Protein AF-A0A4R2P893-F1 (afdb_monomer_lite)

Radius of gyration: 23.88 Å; chains: 1; bounding box: 46×17×76 Å

Foldseek 3Di:
DPDDDDDCVVVVVVLVVQLVVLVPDDLDQDDDDDDDDPDVVVVVVVVVSVVVSVVSVVVSVVSNVVSVVVVVVSVVVNVVVVVVVVVVVVVVPD

InterPro domains:
  IPR046318 Protein of unknown function DUF5344 [PF17279] (1-86)

Secondary structure (DSSP, 8-state):
-------HHHHHHHHHHHHHHHHT---PPP---------HHHHHHHHHHHHHHHHHHHHHHHHHHHHHHHHHHHHHHHHHHHHHHHHHHHHTT-

Structure (mmCIF, N/CA/C/O backbone):
data_AF-A0A4R2P893-F1
#
_entry.id   AF-A0A4R2P893-F1
#
loop_
_atom_site.group_PDB
_atom_site.id
_atom_site.type_symbol
_atom_site.label_atom_id
_atom_site.label_alt_id
_atom_site.label_comp_id
_atom_site.label_asym_id
_atom_site.label_entity_id
_atom_site.label_seq_id
_atom_site.pdbx_PDB_ins_code
_atom_site.Cartn_x
_atom_site.Cartn_y
_atom_site.Cartn_z
_atom_site.occupancy
_atom_site.B_iso_or_equiv
_atom_site.auth_seq_id
_atom_site.auth_comp_id
_atom_site.auth_asym_id
_atom_site.auth_atom_id
_atom_site.pdbx_PDB_model_num
ATOM 1 N N . MET A 1 1 ? 0.538 -3.998 -35.065 1.00 48.03 1 MET A N 1
ATOM 2 C CA . MET A 1 1 ? 0.363 -4.139 -33.606 1.00 48.03 1 MET A CA 1
ATOM 3 C C . MET A 1 1 ? 0.356 -2.732 -33.044 1.00 48.03 1 MET A C 1
ATOM 5 O O . MET A 1 1 ? 1.223 -1.977 -33.466 1.00 48.03 1 MET A O 1
ATOM 9 N N . PRO A 1 2 ? -0.630 -2.333 -32.227 1.00 50.53 2 PRO A N 1
ATOM 10 C CA . PRO A 1 2 ? -0.522 -1.078 -31.496 1.00 50.53 2 PRO A CA 1
ATOM 11 C C . PRO A 1 2 ? 0.712 -1.176 -30.594 1.00 50.53 2 PRO A C 1
ATOM 13 O O . PRO A 1 2 ? 0.833 -2.117 -29.813 1.00 50.53 2 PRO A O 1
ATOM 16 N N . GLU A 1 3 ? 1.661 -0.273 -30.797 1.00 59.44 3 GLU A N 1
ATOM 17 C CA . GLU A 1 3 ? 2.831 -0.130 -29.939 1.00 59.44 3 GLU A CA 1
ATOM 18 C C . GLU A 1 3 ? 2.328 0.467 -28.623 1.00 59.44 3 GLU A C 1
ATOM 20 O O . GLU A 1 3 ? 1.763 1.563 -28.603 1.00 59.44 3 GLU A O 1
ATOM 25 N N . ILE A 1 4 ? 2.416 -0.310 -27.546 1.00 66.06 4 ILE A N 1
ATOM 26 C CA . ILE A 1 4 ? 2.227 0.228 -26.203 1.00 66.06 4 ILE A CA 1
ATOM 27 C C . ILE A 1 4 ? 3.504 1.015 -25.941 1.00 66.06 4 ILE A C 1
ATOM 29 O O . ILE A 1 4 ? 4.582 0.459 -26.100 1.00 66.06 4 ILE A O 1
ATOM 33 N N . LYS A 1 5 ? 3.360 2.311 -25.670 1.00 72.50 5 LYS A N 1
ATOM 34 C CA . LYS A 1 5 ? 4.465 3.196 -25.322 1.00 72.50 5 LYS A CA 1
ATOM 35 C C . LYS A 1 5 ? 4.115 3.883 -24.021 1.00 72.50 5 LYS A C 1
ATOM 37 O O . LYS A 1 5 ? 3.127 4.622 -23.961 1.00 72.50 5 LYS A O 1
ATOM 42 N N . VAL A 1 6 ? 4.904 3.635 -22.988 1.00 77.94 6 VAL A N 1
ATOM 43 C CA . VAL A 1 6 ? 4.714 4.284 -21.691 1.00 77.94 6 VAL A CA 1
ATOM 44 C C . VAL A 1 6 ? 5.357 5.671 -21.731 1.00 77.94 6 VAL A C 1
ATOM 46 O O . VAL A 1 6 ? 6.550 5.812 -21.980 1.00 77.94 6 VAL A O 1
ATOM 49 N N . ASN A 1 7 ? 4.575 6.725 -21.476 1.00 83.62 7 ASN A N 1
ATOM 50 C CA . ASN A 1 7 ? 5.139 8.053 -21.242 1.00 83.62 7 ASN A CA 1
ATOM 51 C C . ASN A 1 7 ? 5.430 8.226 -19.749 1.00 83.62 7 ASN A C 1
ATOM 53 O O . ASN A 1 7 ? 4.551 8.626 -18.987 1.00 83.62 7 ASN A O 1
ATOM 57 N N . GLN A 1 8 ? 6.666 7.938 -19.338 1.00 82.75 8 GLN A N 1
ATOM 58 C CA . GLN A 1 8 ? 7.092 8.061 -17.942 1.00 82.75 8 GLN A CA 1
ATOM 59 C C . GLN A 1 8 ? 6.759 9.439 -17.347 1.00 82.75 8 GLN A C 1
ATOM 61 O O . GLN A 1 8 ? 6.262 9.517 -16.225 1.00 82.75 8 GLN A O 1
ATOM 66 N N . GLY A 1 9 ? 6.933 10.512 -18.128 1.00 84.88 9 GLY A N 1
ATOM 67 C CA . GLY A 1 9 ? 6.663 11.882 -17.687 1.00 84.88 9 GLY A CA 1
ATOM 68 C C . GLY A 1 9 ? 5.195 12.168 -17.359 1.00 84.88 9 GLY A C 1
ATOM 69 O O . GLY A 1 9 ? 4.923 13.048 -16.546 1.00 84.88 9 GLY A O 1
ATOM 70 N N . ASP A 1 10 ? 4.256 11.413 -17.936 1.00 86.19 10 ASP A N 1
ATOM 71 C CA . ASP A 1 10 ? 2.828 11.538 -17.623 1.00 86.19 10 ASP A CA 1
ATOM 72 C C . ASP A 1 10 ? 2.422 10.639 -16.446 1.00 86.19 10 ASP A C 1
ATOM 74 O O . ASP A 1 10 ? 1.499 10.964 -15.700 1.00 86.19 10 ASP A O 1
ATOM 78 N N . VAL A 1 11 ? 3.098 9.499 -16.275 1.00 87.19 11 VAL A N 1
ATOM 79 C CA . VAL A 1 11 ? 2.700 8.445 -15.331 1.00 87.19 11 VAL A CA 1
ATOM 80 C C . VAL A 1 11 ? 3.313 8.650 -13.945 1.00 87.19 11 VAL A C 1
ATOM 82 O O . VAL A 1 11 ? 2.610 8.527 -12.941 1.00 87.19 11 VAL A O 1
ATOM 85 N N . GLU A 1 12 ? 4.588 9.027 -13.867 1.00 89.81 12 GLU A N 1
ATOM 86 C CA . GLU A 1 12 ? 5.303 9.242 -12.601 1.00 89.81 12 GLU A CA 1
ATOM 87 C C . GLU A 1 12 ? 4.625 10.290 -11.691 1.00 89.81 12 GLU A C 1
ATOM 89 O O . GLU A 1 12 ? 4.417 10.009 -10.504 1.00 89.81 12 GLU A O 1
ATOM 94 N N . PRO A 1 13 ? 4.164 11.458 -12.195 1.00 92.69 13 PRO A N 1
ATOM 95 C CA . PRO A 1 13 ? 3.470 12.433 -11.354 1.00 92.69 13 PRO A CA 1
ATOM 96 C C . PRO A 1 13 ? 2.138 11.907 -10.805 1.00 92.69 13 PRO A C 1
ATOM 98 O O . PRO A 1 13 ? 1.733 12.278 -9.701 1.00 92.69 13 PRO A O 1
ATOM 101 N N . VAL A 1 14 ? 1.449 11.044 -11.560 1.00 92.75 14 VAL A N 1
ATOM 102 C CA . VAL A 1 14 ? 0.166 10.454 -11.154 1.00 92.75 14 VAL A CA 1
ATOM 103 C C . VAL A 1 14 ? 0.371 9.462 -10.013 1.00 92.75 14 VAL A C 1
ATOM 105 O O . VAL A 1 14 ? -0.349 9.539 -9.017 1.00 92.75 14 VAL A O 1
ATOM 108 N N . PHE A 1 15 ? 1.375 8.588 -10.114 1.00 92.69 15 PHE A N 1
ATOM 109 C CA . PHE A 1 15 ? 1.729 7.645 -9.049 1.00 92.69 15 PHE A CA 1
ATOM 110 C C . PHE A 1 15 ? 2.245 8.359 -7.800 1.00 92.69 15 PHE A C 1
ATOM 112 O O . PHE A 1 15 ? 1.776 8.088 -6.695 1.00 92.69 15 PHE A O 1
ATOM 119 N N . SER A 1 16 ? 3.100 9.369 -7.969 1.00 92.56 16 SER A N 1
ATOM 120 C CA . SER A 1 16 ? 3.575 10.203 -6.861 1.00 92.56 16 SER A CA 1
ATOM 121 C C . SER A 1 16 ? 2.423 10.893 -6.115 1.00 92.56 16 SER A C 1
ATOM 123 O O . SER A 1 16 ? 2.356 10.858 -4.882 1.00 92.56 16 SER A O 1
ATOM 125 N N . ASN A 1 17 ? 1.450 11.449 -6.847 1.00 94.75 17 ASN A N 1
ATOM 126 C CA . ASN A 1 17 ? 0.245 12.031 -6.254 1.00 94.75 17 ASN A CA 1
ATOM 127 C C . ASN A 1 17 ? -0.610 10.971 -5.539 1.00 94.75 17 ASN A C 1
ATOM 129 O O . ASN A 1 17 ? -1.026 11.184 -4.400 1.00 94.75 17 ASN A O 1
ATOM 133 N N . LEU A 1 18 ? -0.832 9.810 -6.163 1.00 92.69 18 LEU A N 1
ATOM 134 C CA . LEU A 1 18 ? -1.581 8.706 -5.560 1.00 92.69 18 LEU A CA 1
ATOM 135 C C . LEU A 1 18 ? -0.941 8.249 -4.242 1.00 92.69 18 LEU A C 1
ATOM 137 O O . LEU A 1 18 ? -1.626 8.187 -3.220 1.00 92.69 18 LEU A O 1
ATOM 141 N N . LYS A 1 19 ? 0.375 8.013 -4.230 1.00 93.06 19 LYS A N 1
ATOM 142 C CA . LYS A 1 19 ? 1.141 7.660 -3.029 1.00 93.06 19 LYS A CA 1
ATOM 143 C C . LYS A 1 19 ? 1.028 8.740 -1.955 1.00 93.06 19 LYS A C 1
ATOM 145 O O . LYS A 1 19 ? 0.797 8.431 -0.785 1.00 93.06 19 LYS A O 1
ATOM 150 N N . GLY A 1 20 ? 1.121 10.011 -2.349 1.00 93.81 20 GLY A N 1
ATOM 151 C CA . GLY A 1 20 ? 0.888 11.158 -1.471 1.00 93.81 20 GLY A CA 1
ATOM 152 C C . GLY A 1 20 ? -0.490 11.111 -0.806 1.00 93.81 20 GLY A C 1
ATOM 153 O O . GLY A 1 20 ? -0.588 11.179 0.418 1.00 93.81 20 GLY A O 1
ATOM 154 N N . LYS A 1 21 ? -1.549 10.884 -1.590 1.00 94.44 21 LYS A N 1
ATOM 155 C CA . LYS A 1 21 ? -2.930 10.779 -1.093 1.00 94.44 21 LYS A CA 1
ATOM 156 C C . LYS A 1 21 ? -3.149 9.583 -0.172 1.00 94.44 21 LYS A C 1
ATOM 158 O O . LYS A 1 21 ? -3.862 9.707 0.821 1.00 94.44 21 LYS A O 1
ATOM 163 N N . ILE A 1 22 ? -2.518 8.443 -0.451 1.00 93.19 22 ILE A N 1
ATOM 164 C CA . ILE A 1 22 ? -2.566 7.278 0.443 1.00 93.19 22 ILE A CA 1
ATOM 165 C C . ILE A 1 22 ? -1.866 7.602 1.771 1.00 93.19 22 ILE A C 1
ATOM 167 O O . ILE A 1 22 ? -2.364 7.247 2.841 1.00 93.19 22 ILE A O 1
ATOM 171 N N . ASN A 1 23 ? -0.739 8.316 1.732 1.00 91.50 23 ASN A N 1
ATOM 172 C CA . ASN A 1 23 ? 0.002 8.701 2.932 1.00 91.50 23 ASN A CA 1
ATOM 173 C C . ASN A 1 23 ? -0.754 9.699 3.819 1.00 91.50 23 ASN A C 1
ATOM 175 O O . ASN A 1 23 ? -0.655 9.584 5.043 1.00 91.50 23 ASN A O 1
ATOM 179 N N . GLU A 1 24 ? -1.549 10.595 3.225 1.00 93.44 24 GLU A N 1
ATOM 180 C CA . GLU A 1 24 ? -2.443 11.533 3.925 1.00 93.44 24 GLU A CA 1
ATOM 181 C C . GLU A 1 24 ? -3.552 10.834 4.740 1.00 93.44 24 GLU A C 1
ATOM 183 O O . GLU A 1 24 ? -4.117 11.449 5.646 1.00 93.44 24 GLU A O 1
ATOM 188 N N . LEU A 1 25 ? -3.864 9.557 4.471 1.00 89.62 25 LEU A N 1
ATOM 189 C CA . LEU A 1 25 ? -4.855 8.810 5.251 1.00 89.62 25 LEU A CA 1
ATOM 190 C C . LEU A 1 25 ? -4.400 8.680 6.709 1.00 89.62 25 LEU A C 1
ATOM 192 O O . LEU A 1 25 ? -3.415 7.994 7.012 1.00 89.62 25 LEU A O 1
ATOM 196 N N . ASN A 1 26 ? -5.144 9.317 7.613 1.00 85.06 26 ASN A N 1
ATOM 197 C CA . ASN A 1 26 ? -4.938 9.191 9.046 1.00 85.06 26 ASN A CA 1
ATOM 198 C C . ASN A 1 26 ? -5.529 7.867 9.541 1.00 85.06 26 ASN A C 1
ATOM 200 O O . ASN A 1 26 ? -6.736 7.650 9.475 1.00 85.06 26 ASN A O 1
ATOM 204 N N . THR A 1 27 ? -4.664 6.996 10.047 1.00 85.81 27 THR A N 1
ATOM 205 C CA . THR A 1 27 ? -5.030 5.687 10.603 1.00 85.81 27 THR A CA 1
ATOM 206 C C . THR A 1 27 ? -4.767 5.612 12.107 1.00 85.81 27 THR A C 1
ATOM 208 O O . THR A 1 27 ? -4.773 4.529 12.683 1.00 85.81 27 THR A O 1
ATOM 211 N N . SER A 1 28 ? -4.493 6.752 12.742 1.00 82.94 28 SER A N 1
ATOM 212 C CA . SER A 1 28 ? -4.155 6.833 14.163 1.00 82.94 28 SER A CA 1
ATOM 213 C C . SER A 1 28 ? -5.428 6.740 15.000 1.00 82.94 28 SER A C 1
ATOM 215 O O . SER A 1 28 ? -6.334 7.550 14.810 1.00 82.94 28 SER A O 1
ATOM 217 N N . ASN A 1 29 ? -5.474 5.793 15.938 1.00 79.31 29 ASN A N 1
ATOM 218 C CA . ASN A 1 29 ? -6.551 5.700 16.921 1.00 79.31 29 ASN A CA 1
ATOM 219 C C . ASN A 1 29 ? -6.339 6.771 18.015 1.00 79.31 29 ASN A C 1
ATOM 221 O O . ASN A 1 29 ? -5.296 6.737 18.677 1.00 79.31 29 ASN A O 1
ATOM 225 N N . PRO A 1 30 ? -7.248 7.746 18.205 1.00 76.25 30 PRO A N 1
ATOM 226 C CA . PRO A 1 30 ? -7.176 8.644 19.346 1.00 76.25 30 PRO A CA 1
ATOM 227 C C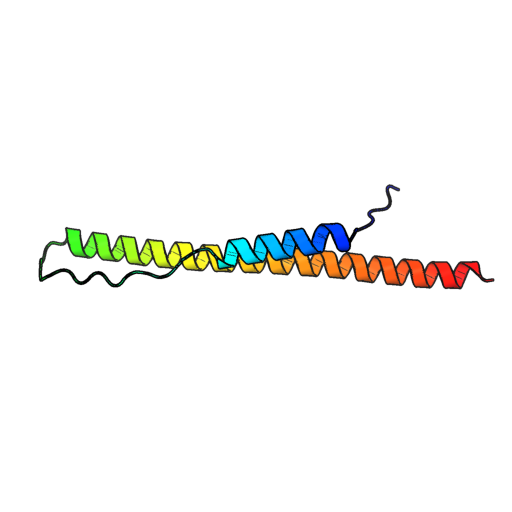 . PRO A 1 30 ? -7.471 7.861 20.628 1.00 76.25 30 PRO A C 1
ATOM 229 O O . PRO A 1 30 ? -8.522 7.247 20.762 1.00 76.25 30 PRO A O 1
ATOM 232 N N . THR A 1 31 ? -6.566 7.906 21.603 1.00 69.12 31 THR A N 1
ATOM 233 C CA . THR A 1 31 ? -6.810 7.287 22.909 1.00 69.12 31 THR A CA 1
ATOM 234 C C . THR A 1 31 ? -7.928 8.040 23.631 1.00 69.12 31 THR A C 1
ATOM 236 O O . THR A 1 31 ? -7.715 9.152 24.117 1.00 69.12 31 THR A O 1
ATOM 239 N N . ILE A 1 32 ? -9.126 7.457 23.690 1.00 70.25 32 ILE A N 1
ATOM 240 C CA . ILE A 1 32 ? -10.255 8.017 24.438 1.00 70.25 32 ILE A CA 1
ATOM 241 C C . ILE A 1 32 ? -10.256 7.408 25.842 1.00 70.25 32 ILE A C 1
ATOM 243 O O . ILE A 1 32 ? -10.511 6.219 26.025 1.00 70.25 32 ILE A O 1
ATOM 247 N N . GLU A 1 33 ? -9.969 8.228 26.852 1.00 67.38 33 GLU A N 1
ATOM 248 C CA . GLU A 1 33 ? -10.097 7.823 28.252 1.00 67.38 33 GLU A CA 1
ATOM 249 C C . GLU A 1 33 ? -11.531 8.060 28.731 1.00 67.38 33 GLU A C 1
ATOM 251 O O . GLU A 1 33 ? -11.973 9.195 28.918 1.00 67.38 33 GLU A O 1
ATOM 256 N N . PHE A 1 34 ? -12.272 6.976 28.950 1.00 66.62 34 PHE A N 1
ATOM 257 C CA . PHE A 1 34 ? -13.586 7.052 29.575 1.00 66.62 34 PHE A CA 1
ATOM 258 C C . PHE A 1 34 ? -13.436 7.036 31.100 1.00 66.62 34 PHE A C 1
ATOM 260 O O . PHE A 1 34 ? -12.846 6.115 31.670 1.00 66.62 34 PHE A O 1
ATOM 267 N N . SER A 1 35 ? -14.004 8.035 31.780 1.00 64.12 35 SER A N 1
ATOM 268 C CA . SER A 1 35 ? -14.092 8.072 33.240 1.00 64.12 35 SER A CA 1
ATOM 269 C C . SER A 1 35 ? -15.053 6.983 33.731 1.00 64.12 35 SER A C 1
ATOM 271 O O . SER A 1 35 ? -16.259 7.187 33.811 1.00 64.12 35 SER A O 1
ATOM 273 N N . THR A 1 36 ? -14.506 5.793 33.989 1.00 62.44 36 THR A N 1
ATOM 274 C CA . THR A 1 36 ? -15.119 4.679 34.736 1.00 62.44 36 THR A CA 1
ATOM 275 C C . THR A 1 36 ? -16.630 4.516 34.523 1.00 62.44 36 THR A C 1
ATOM 277 O O . THR A 1 36 ? -17.447 4.864 35.375 1.00 62.44 36 THR A O 1
ATOM 280 N N . SER A 1 37 ? -17.014 3.904 33.402 1.00 55.56 37 SER A N 1
ATOM 281 C CA . SER A 1 37 ? -18.357 3.342 33.240 1.00 55.56 37 SER A CA 1
ATOM 282 C C . SER A 1 37 ? -18.250 1.851 32.929 1.00 55.56 37 SER A C 1
ATOM 284 O O . SER A 1 37 ? -17.733 1.458 31.888 1.00 55.56 37 SER A O 1
ATOM 286 N N . VAL A 1 38 ? -18.711 1.021 33.869 1.00 61.12 38 VAL A N 1
ATOM 287 C CA . VAL A 1 38 ? -18.696 -0.458 33.839 1.00 61.12 38 VAL A CA 1
ATOM 288 C C . VAL A 1 38 ? -19.871 -0.984 32.998 1.00 61.12 38 VAL A C 1
ATOM 290 O O . VAL A 1 38 ? -20.619 -1.864 33.413 1.00 61.12 38 VAL A O 1
ATOM 293 N N . LEU A 1 39 ? -20.111 -0.358 31.849 1.00 69.44 39 LEU A N 1
ATOM 294 C CA . LEU A 1 39 ? -21.219 -0.679 30.958 1.00 69.44 39 LEU A CA 1
ATOM 295 C C . LEU A 1 39 ? -20.649 -1.413 29.751 1.00 69.44 39 LEU A C 1
ATOM 297 O O . LEU A 1 39 ? -19.865 -0.831 29.007 1.00 69.44 39 LEU A O 1
ATOM 301 N N . ASP A 1 40 ? -21.087 -2.656 29.530 1.00 75.31 40 ASP A N 1
ATOM 302 C CA . ASP A 1 40 ? -20.694 -3.507 28.391 1.00 75.31 40 ASP A CA 1
ATOM 303 C C . ASP A 1 40 ? -20.745 -2.774 27.038 1.00 75.31 40 ASP A C 1
ATOM 305 O O . ASP A 1 40 ? -19.992 -3.084 26.118 1.00 75.31 40 ASP A O 1
ATOM 309 N N . VAL A 1 41 ? -21.610 -1.762 26.922 1.00 79.00 41 VAL A N 1
ATOM 310 C CA . VAL A 1 41 ? -21.714 -0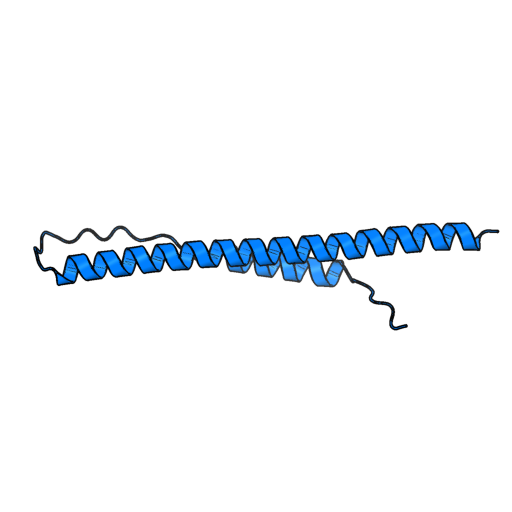.872 25.760 1.00 79.00 41 VAL A CA 1
ATOM 311 C C . VAL A 1 41 ? -20.417 -0.099 25.497 1.00 79.00 41 VAL A C 1
ATOM 313 O O . VAL A 1 41 ? -19.996 -0.025 24.349 1.00 79.00 41 VAL A O 1
ATOM 316 N N . VAL A 1 42 ? -19.762 0.450 26.524 1.00 82.50 42 VAL A N 1
ATOM 317 C CA . VAL A 1 42 ? -18.499 1.197 26.374 1.00 82.50 42 VAL A CA 1
ATOM 318 C C . VAL A 1 42 ? -17.385 0.263 25.912 1.00 82.50 42 VAL A C 1
ATOM 320 O O . VAL A 1 42 ? -16.667 0.589 24.974 1.00 82.50 42 VAL A O 1
ATOM 323 N N . THR A 1 43 ? -17.296 -0.938 26.490 1.00 82.19 43 THR A N 1
ATOM 324 C CA . THR A 1 43 ? -16.348 -1.966 26.036 1.00 82.19 43 THR A CA 1
ATOM 325 C C . THR A 1 43 ? -16.599 -2.351 24.580 1.00 82.19 43 THR A C 1
ATOM 327 O O . THR A 1 43 ? -15.662 -2.418 23.795 1.00 82.19 43 THR A O 1
ATOM 330 N N . LYS A 1 44 ? -17.864 -2.530 24.179 1.00 85.25 44 LYS A N 1
ATOM 331 C CA . LYS A 1 44 ? -18.215 -2.823 22.783 1.00 85.25 44 LYS A CA 1
ATOM 332 C C . LYS A 1 44 ? -17.871 -1.681 21.829 1.00 85.25 44 LYS A C 1
ATOM 334 O O . LYS A 1 44 ? -17.498 -1.958 20.697 1.00 85.25 44 LYS A O 1
ATOM 339 N N . ILE A 1 45 ? -17.992 -0.426 22.261 1.00 86.38 45 ILE A N 1
ATOM 340 C CA . ILE A 1 45 ? -17.579 0.735 21.460 1.00 86.38 45 ILE A CA 1
ATOM 341 C C . ILE A 1 45 ? -16.061 0.723 21.256 1.00 86.38 45 ILE A C 1
ATOM 343 O O . ILE A 1 45 ? -15.626 0.861 20.118 1.00 86.38 45 ILE A O 1
ATOM 347 N N . ILE A 1 46 ? -15.280 0.470 22.311 1.00 85.44 46 ILE A N 1
ATOM 348 C CA . ILE A 1 46 ? -13.817 0.348 22.217 1.00 85.44 46 ILE A CA 1
ATOM 349 C C . ILE A 1 46 ? -13.431 -0.790 21.261 1.00 85.44 46 ILE A C 1
ATOM 351 O O . ILE A 1 46 ? -12.649 -0.569 20.344 1.00 85.44 46 ILE A O 1
ATOM 355 N N . ASP A 1 47 ? -14.047 -1.972 21.396 1.00 87.75 47 ASP A N 1
ATOM 356 C CA . ASP A 1 47 ? -13.800 -3.112 20.498 1.00 87.75 47 ASP A CA 1
ATOM 357 C C . ASP A 1 47 ? -14.056 -2.746 19.017 1.00 87.75 47 ASP A C 1
ATOM 359 O O . ASP A 1 47 ? -13.319 -3.161 18.115 1.00 87.75 47 ASP A O 1
ATOM 363 N N . ILE A 1 48 ? -15.130 -1.989 18.751 1.00 89.38 48 ILE A N 1
ATOM 364 C CA . ILE A 1 48 ? -15.491 -1.532 17.403 1.00 89.38 48 ILE A CA 1
ATOM 365 C C . ILE A 1 48 ? -14.471 -0.516 16.889 1.00 89.38 48 ILE A C 1
ATOM 367 O O . ILE A 1 48 ? -14.062 -0.620 15.732 1.00 89.38 48 ILE A O 1
ATOM 371 N N . GLU A 1 49 ? -14.059 0.446 17.717 1.00 88.12 49 GLU A N 1
ATOM 372 C CA . GLU A 1 49 ? -13.046 1.438 17.351 1.00 88.12 49 GLU A CA 1
ATOM 373 C C . GLU A 1 49 ? -11.705 0.769 17.045 1.00 88.12 49 GLU A C 1
ATOM 375 O O . GLU A 1 49 ? -11.134 1.020 15.984 1.00 88.12 49 GLU A O 1
ATOM 380 N N . ASP A 1 50 ? -11.246 -0.151 17.890 1.00 88.62 50 ASP A N 1
ATOM 381 C CA . ASP A 1 50 ? -10.007 -0.898 17.666 1.00 88.62 50 ASP A CA 1
ATOM 382 C C . ASP A 1 50 ? -10.063 -1.692 16.357 1.00 88.62 50 ASP A C 1
ATOM 384 O O . ASP A 1 50 ? -9.150 -1.607 15.530 1.00 88.62 50 ASP A O 1
ATOM 388 N N . THR A 1 51 ? -11.173 -2.393 16.109 1.00 91.25 51 THR A N 1
ATOM 389 C CA . THR A 1 51 ? -11.381 -3.133 14.854 1.00 91.25 51 THR A CA 1
ATOM 390 C C . THR A 1 51 ? -11.394 -2.195 13.644 1.00 91.25 51 THR A C 1
ATOM 392 O O . THR A 1 51 ? -10.829 -2.512 12.595 1.00 91.25 51 THR A O 1
ATOM 395 N N . TYR A 1 52 ? -12.029 -1.029 13.771 1.00 90.94 52 TYR A N 1
ATOM 396 C CA . TYR A 1 52 ? -12.083 -0.018 12.721 1.00 90.94 52 TYR A CA 1
ATOM 397 C C . TYR A 1 52 ? -10.687 0.529 12.393 1.00 90.94 52 TYR A C 1
ATOM 399 O O . TYR A 1 52 ? -10.306 0.577 11.219 1.00 90.94 52 TYR A O 1
ATOM 407 N N . TYR A 1 53 ? -9.896 0.887 13.407 1.00 91.62 53 TYR A N 1
ATOM 408 C CA . TYR A 1 53 ? -8.546 1.412 13.205 1.00 91.62 53 TYR A CA 1
ATOM 409 C C . TYR A 1 53 ? -7.560 0.344 12.715 1.00 91.62 53 TYR A C 1
ATOM 411 O O . TYR A 1 53 ? -6.667 0.636 11.911 1.00 91.62 53 TYR A O 1
ATOM 419 N N . GLU A 1 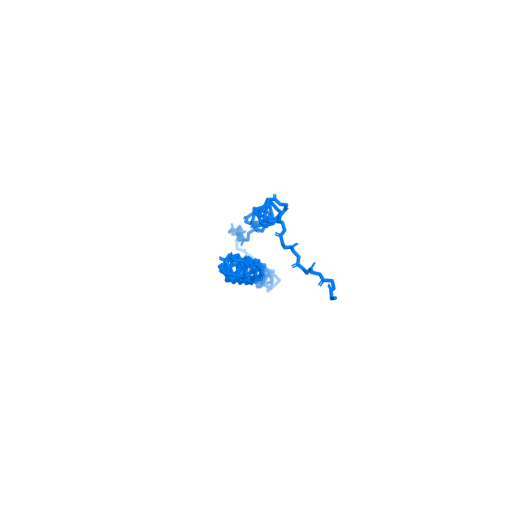54 ? -7.745 -0.914 13.109 1.00 92.69 54 GLU A N 1
ATOM 420 C CA . GLU A 1 54 ? -7.007 -2.033 12.529 1.00 92.69 54 GLU A CA 1
ATOM 421 C C . GLU A 1 54 ? -7.356 -2.203 11.040 1.00 92.69 54 GLU A C 1
ATOM 423 O O . GLU A 1 54 ? -6.464 -2.326 10.193 1.00 92.69 54 GLU A O 1
ATOM 428 N N . ALA A 1 55 ? -8.646 -2.160 10.696 1.00 93.38 55 ALA A N 1
ATOM 429 C CA . ALA A 1 55 ? -9.116 -2.301 9.323 1.00 93.38 55 ALA A CA 1
ATOM 430 C C . ALA A 1 55 ? -8.611 -1.167 8.420 1.00 93.38 55 ALA A C 1
ATOM 432 O O . ALA A 1 55 ? -8.104 -1.440 7.329 1.00 93.38 55 ALA A O 1
ATOM 433 N N . ILE A 1 56 ? -8.679 0.092 8.869 1.00 93.69 56 ILE A N 1
ATOM 434 C CA . ILE A 1 56 ? -8.207 1.236 8.075 1.00 93.69 56 ILE A CA 1
ATOM 435 C C . ILE A 1 56 ? -6.677 1.227 7.921 1.00 93.69 56 ILE A C 1
ATOM 437 O O . ILE A 1 56 ? -6.166 1.571 6.854 1.00 93.69 56 ILE A O 1
ATOM 441 N N . SER A 1 57 ? -5.942 0.745 8.929 1.00 93.62 57 SER A N 1
ATOM 442 C CA . SER A 1 57 ? -4.487 0.553 8.846 1.00 93.62 57 SER A CA 1
ATOM 443 C C . SER A 1 57 ? -4.116 -0.519 7.819 1.00 93.62 57 SER A C 1
ATOM 445 O O . SER A 1 57 ? -3.258 -0.291 6.963 1.00 93.62 57 SER A O 1
ATOM 447 N N . LYS A 1 58 ? -4.800 -1.672 7.842 1.00 95.25 58 LYS A N 1
ATOM 448 C CA . LYS A 1 58 ? -4.622 -2.734 6.837 1.00 95.25 58 LYS A CA 1
ATOM 449 C C . LYS A 1 58 ? -4.982 -2.252 5.435 1.00 95.25 58 LYS A C 1
ATOM 451 O O . LYS A 1 58 ? -4.267 -2.553 4.483 1.00 95.25 58 LYS A O 1
ATOM 456 N N . TYR A 1 59 ? -6.059 -1.482 5.305 1.00 95.31 59 TYR A N 1
ATOM 457 C CA . TYR A 1 59 ? -6.474 -0.90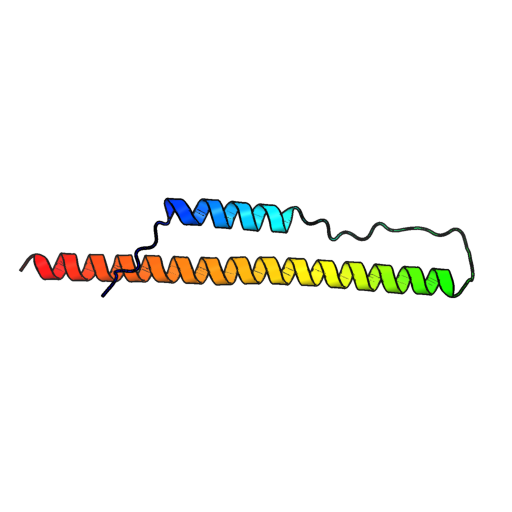8 4.031 1.00 95.31 59 TYR A CA 1
ATOM 458 C C . TYR A 1 59 ? -5.415 0.040 3.458 1.00 95.31 59 TYR A C 1
ATOM 460 O O . TYR A 1 59 ? -5.030 -0.110 2.300 1.00 95.31 59 TYR A O 1
ATOM 468 N N . LYS A 1 60 ? -4.865 0.950 4.275 1.00 95.44 60 LYS A N 1
ATOM 469 C CA . LYS A 1 60 ? -3.758 1.826 3.862 1.00 95.44 60 LYS A CA 1
ATOM 470 C C . LYS A 1 60 ? -2.541 1.023 3.394 1.00 95.44 60 LYS A C 1
ATOM 472 O O . LYS A 1 60 ? -1.971 1.340 2.354 1.00 95.44 60 LYS A O 1
ATOM 477 N N . ALA A 1 61 ? -2.171 -0.032 4.119 1.00 95.50 61 ALA A N 1
ATOM 478 C CA . ALA A 1 61 ? -1.062 -0.901 3.728 1.00 95.50 61 ALA A CA 1
ATOM 479 C C . ALA A 1 61 ? -1.310 -1.604 2.381 1.00 95.50 61 ALA A C 1
ATOM 481 O O . ALA A 1 61 ? -0.404 -1.680 1.553 1.00 95.50 61 ALA A O 1
ATOM 482 N N . LEU A 1 62 ? -2.536 -2.078 2.132 1.00 96.94 62 LEU A N 1
ATOM 483 C CA . LEU A 1 62 ? -2.914 -2.681 0.850 1.00 96.94 62 LEU A CA 1
ATOM 484 C C . LEU A 1 62 ? -2.872 -1.673 -0.300 1.00 96.94 62 LEU A C 1
ATOM 486 O O . LEU A 1 62 ? -2.406 -2.024 -1.379 1.00 96.94 62 LEU A O 1
ATOM 490 N N . LEU A 1 63 ? -3.321 -0.436 -0.074 1.00 95.88 63 LEU A N 1
ATOM 491 C CA . LEU A 1 63 ? -3.238 0.627 -1.075 1.00 95.88 63 LEU A CA 1
ATOM 492 C C . LEU A 1 63 ? -1.788 0.951 -1.440 1.00 95.88 63 LEU A C 1
ATOM 494 O O . LEU A 1 63 ? -1.475 1.039 -2.622 1.00 95.88 63 LEU A O 1
ATOM 498 N N . LEU A 1 64 ? -0.907 1.087 -0.442 1.00 95.44 64 LEU A N 1
ATOM 499 C CA . LEU A 1 64 ? 0.521 1.320 -0.681 1.00 95.44 64 LEU A CA 1
ATOM 500 C C . LEU A 1 64 ? 1.152 0.170 -1.460 1.00 95.44 64 LEU A C 1
ATOM 502 O O . LEU A 1 64 ? 1.887 0.411 -2.407 1.00 95.44 64 LEU A O 1
ATOM 506 N N . LYS A 1 65 ? 0.835 -1.075 -1.094 1.00 96.38 65 LYS A N 1
ATOM 507 C CA . LYS A 1 65 ? 1.345 -2.243 -1.809 1.00 96.38 65 LYS A CA 1
ATOM 508 C C . LYS A 1 65 ? 0.861 -2.283 -3.260 1.00 96.38 65 LYS A C 1
ATOM 510 O O . LYS A 1 65 ? 1.655 -2.529 -4.151 1.00 96.38 65 LYS A O 1
ATOM 515 N N . ALA A 1 66 ? -0.427 -2.046 -3.496 1.00 94.94 66 ALA A N 1
ATOM 516 C CA . ALA A 1 66 ? -0.980 -2.049 -4.847 1.00 94.94 66 ALA A CA 1
ATOM 517 C C . ALA A 1 66 ? -0.383 -0.934 -5.723 1.00 94.94 66 ALA A C 1
ATOM 519 O O . ALA A 1 66 ? -0.177 -1.143 -6.915 1.00 94.94 66 ALA A O 1
ATOM 520 N N . GLU A 1 67 ? -0.113 0.235 -5.136 1.00 94.62 67 GLU A N 1
ATOM 521 C CA . GLU A 1 67 ? 0.579 1.342 -5.803 1.00 94.62 67 GLU A CA 1
ATOM 522 C C . GLU A 1 67 ? 2.015 0.963 -6.178 1.00 94.62 67 GLU A C 1
ATOM 524 O O . GLU A 1 67 ? 2.388 1.122 -7.337 1.00 94.62 67 GLU A O 1
ATOM 529 N N . ASP A 1 68 ? 2.771 0.396 -5.237 1.00 94.50 68 ASP A N 1
ATOM 530 C CA . ASP A 1 68 ? 4.151 -0.058 -5.441 1.00 94.50 68 ASP A CA 1
ATOM 531 C C . ASP A 1 68 ? 4.236 -1.161 -6.509 1.00 94.50 68 ASP A C 1
ATOM 533 O O . ASP A 1 68 ? 4.962 -1.022 -7.491 1.00 94.50 68 ASP A O 1
ATOM 537 N N . ASP A 1 69 ? 3.398 -2.199 -6.391 1.00 95.44 69 ASP A N 1
ATOM 538 C CA . ASP A 1 69 ? 3.317 -3.303 -7.354 1.00 95.44 69 ASP A CA 1
ATOM 539 C C . ASP A 1 69 ? 3.001 -2.778 -8.771 1.00 95.44 69 ASP A C 1
ATOM 541 O O . ASP A 1 69 ? 3.565 -3.239 -9.766 1.00 95.44 69 ASP A O 1
ATOM 545 N N . ALA A 1 70 ? 2.089 -1.809 -8.895 1.00 93.38 70 ALA A N 1
ATOM 546 C CA . ALA A 1 70 ? 1.744 -1.222 -10.186 1.00 93.38 70 ALA A CA 1
ATOM 547 C C . ALA A 1 70 ? 2.878 -0.355 -10.757 1.00 93.38 70 ALA A C 1
ATOM 549 O O . ALA A 1 70 ? 3.148 -0.448 -11.955 1.00 93.38 70 ALA A O 1
ATOM 550 N N . TRP A 1 71 ? 3.562 0.432 -9.922 1.00 93.50 71 TRP A N 1
ATOM 551 C CA . TRP A 1 71 ? 4.711 1.233 -10.343 1.00 93.50 71 TRP A CA 1
ATOM 552 C C . TRP A 1 71 ? 5.874 0.355 -10.821 1.00 93.50 71 TRP A C 1
ATOM 554 O O . TRP A 1 71 ? 6.363 0.551 -11.930 1.00 93.50 71 TRP A O 1
ATOM 564 N N . THR A 1 72 ? 6.236 -0.688 -10.068 1.00 93.75 72 THR A N 1
ATOM 565 C CA . THR A 1 72 ? 7.288 -1.642 -10.463 1.00 93.75 72 THR A CA 1
ATOM 566 C C . THR A 1 72 ? 6.978 -2.331 -11.792 1.00 93.75 72 THR A C 1
ATOM 568 O O . THR A 1 72 ? 7.866 -2.527 -12.622 1.00 93.75 72 THR A O 1
ATOM 571 N N . ASN A 1 73 ? 5.713 -2.684 -12.040 1.00 91.75 73 ASN A N 1
ATOM 572 C CA . ASN A 1 73 ? 5.323 -3.255 -13.329 1.00 91.75 73 ASN A CA 1
ATOM 573 C C . ASN A 1 73 ? 5.526 -2.256 -14.478 1.00 91.75 73 ASN A C 1
ATOM 575 O O . ASN A 1 73 ? 5.960 -2.649 -15.558 1.00 91.75 73 ASN A O 1
ATOM 579 N N . ILE A 1 74 ? 5.222 -0.976 -14.256 1.00 90.25 74 ILE A N 1
ATOM 580 C CA . ILE A 1 74 ? 5.412 0.088 -15.249 1.00 90.25 74 ILE A CA 1
ATOM 581 C C . ILE A 1 74 ? 6.899 0.328 -15.521 1.00 90.25 74 ILE A C 1
ATOM 583 O O . ILE A 1 74 ? 7.280 0.398 -16.687 1.00 90.25 74 ILE A O 1
ATOM 587 N N . GLU A 1 75 ? 7.737 0.391 -14.484 1.00 90.69 75 GLU A N 1
ATOM 588 C CA . GLU A 1 75 ? 9.197 0.473 -14.635 1.00 90.69 75 GLU A CA 1
ATOM 589 C C . GLU A 1 75 ? 9.727 -0.701 -15.462 1.00 90.69 75 GLU A C 1
ATOM 591 O O . GLU A 1 75 ? 10.442 -0.497 -16.439 1.00 90.69 75 GLU A O 1
ATOM 596 N N . SER A 1 76 ? 9.272 -1.924 -15.168 1.00 90.94 76 SER A N 1
ATOM 597 C CA . SER A 1 76 ? 9.661 -3.101 -15.947 1.00 90.94 76 SER A CA 1
ATOM 598 C C . SER A 1 76 ? 9.248 -3.009 -17.420 1.00 90.94 76 SER A C 1
ATOM 600 O O . SER A 1 76 ? 9.957 -3.544 -18.271 1.00 90.94 76 SER A O 1
ATOM 602 N N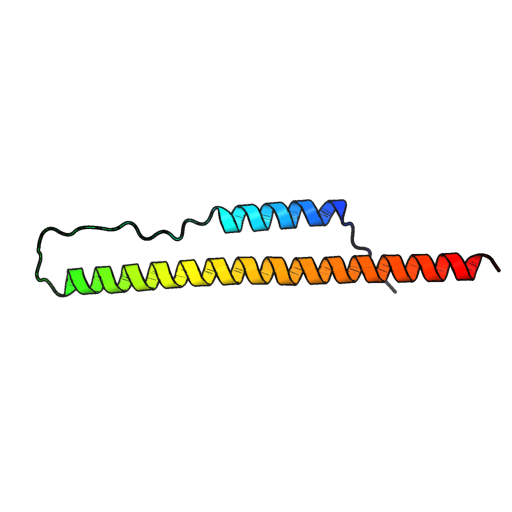 . PHE A 1 77 ? 8.116 -2.375 -17.747 1.00 88.31 77 PHE A N 1
ATOM 603 C CA . PHE A 1 77 ? 7.732 -2.143 -19.142 1.00 88.31 77 PHE A CA 1
ATOM 604 C C . PHE A 1 77 ? 8.649 -1.130 -19.826 1.00 88.31 77 PHE A C 1
ATOM 606 O O . PHE A 1 77 ? 9.055 -1.367 -20.963 1.00 88.31 77 PHE A O 1
ATOM 613 N N . ILE A 1 78 ? 8.990 -0.039 -19.136 1.00 87.19 78 ILE A N 1
ATOM 614 C CA . ILE A 1 78 ? 9.901 0.991 -19.649 1.00 87.19 78 ILE A CA 1
ATOM 615 C C . ILE A 1 78 ? 11.276 0.376 -19.936 1.00 87.19 78 ILE A C 1
ATOM 617 O O . ILE A 1 78 ? 11.782 0.520 -21.047 1.00 87.19 78 ILE A O 1
ATOM 621 N N . ASP A 1 79 ? 11.830 -0.390 -18.995 1.00 88.31 79 ASP A N 1
ATOM 622 C CA . ASP A 1 79 ? 13.133 -1.049 -19.150 1.00 88.31 79 ASP A CA 1
ATOM 623 C C . ASP A 1 79 ? 13.165 -1.978 -20.375 1.00 88.31 79 ASP A C 1
ATOM 625 O O . ASP A 1 79 ? 14.112 -1.970 -21.168 1.00 88.31 79 ASP A O 1
ATOM 629 N N . VAL A 1 80 ? 12.101 -2.766 -20.564 1.00 88.81 80 VAL A N 1
ATOM 630 C CA . VAL A 1 80 ? 11.973 -3.679 -21.708 1.00 88.81 80 VAL A CA 1
ATOM 631 C C . VAL A 1 80 ? 11.843 -2.906 -23.024 1.00 88.81 80 VAL A C 1
ATOM 633 O O . VAL A 1 80 ? 12.468 -3.291 -24.017 1.00 88.81 80 VAL A O 1
ATOM 636 N N . GLU A 1 81 ? 11.066 -1.817 -23.059 1.00 84.62 81 GLU A N 1
ATOM 637 C CA . GLU A 1 81 ? 10.962 -0.935 -24.231 1.00 84.62 81 GLU A CA 1
ATOM 638 C C . GLU A 1 81 ? 12.322 -0.323 -24.602 1.00 84.62 81 GLU A C 1
ATOM 640 O O . GLU A 1 81 ? 12.711 -0.337 -25.777 1.00 84.62 81 GLU A O 1
ATOM 645 N N . GLU A 1 82 ? 13.076 0.170 -23.618 1.00 85.19 82 GLU A N 1
ATOM 646 C CA . GLU A 1 82 ? 14.408 0.738 -23.828 1.00 85.19 82 GLU A CA 1
ATOM 647 C C . GLU A 1 82 ? 15.403 -0.305 -24.354 1.00 85.19 82 GLU A C 1
ATOM 649 O O . GLU A 1 82 ? 16.150 -0.033 -25.304 1.00 85.19 82 GLU A O 1
ATOM 654 N N . GLU A 1 83 ? 15.384 -1.524 -23.806 1.00 87.44 83 GLU A N 1
ATOM 655 C CA . GLU A 1 83 ? 16.230 -2.625 -24.268 1.00 87.44 83 GLU A CA 1
ATOM 656 C C . GLU A 1 83 ? 15.907 -3.020 -25.721 1.00 87.44 83 GLU A C 1
ATOM 658 O O . GLU A 1 83 ? 16.810 -3.172 -26.558 1.00 87.44 83 GLU A O 1
ATOM 663 N N . LEU A 1 84 ? 14.620 -3.145 -26.057 1.00 85.06 84 LEU A N 1
ATOM 664 C CA . LEU A 1 84 ? 14.150 -3.419 -27.418 1.00 85.06 84 LEU A CA 1
ATOM 665 C C . LEU A 1 84 ? 14.606 -2.329 -28.395 1.00 85.06 84 LEU A C 1
ATOM 667 O O . LEU A 1 84 ? 15.172 -2.642 -29.449 1.00 85.06 8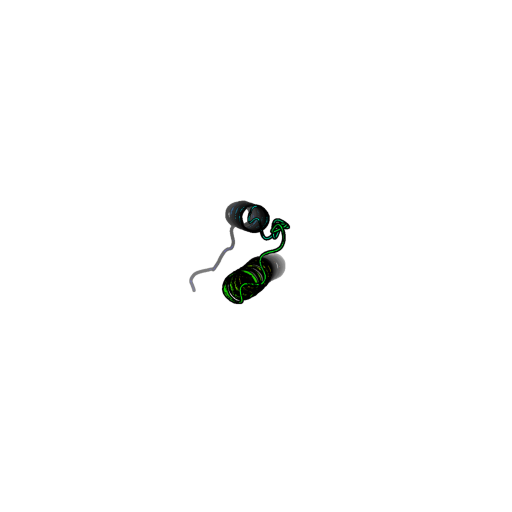4 LEU A O 1
ATOM 671 N N . ALA A 1 85 ? 14.420 -1.057 -28.039 1.00 83.06 85 ALA A N 1
ATOM 672 C CA . ALA A 1 85 ? 14.837 0.075 -28.859 1.00 83.06 85 ALA A CA 1
ATOM 673 C C . ALA A 1 85 ? 16.361 0.090 -29.081 1.00 83.06 85 ALA A C 1
ATOM 675 O O . ALA A 1 85 ? 16.829 0.286 -30.210 1.00 83.06 85 ALA A O 1
ATOM 676 N N . ALA A 1 86 ? 17.148 -0.187 -28.037 1.00 83.44 86 ALA A N 1
ATOM 677 C CA . ALA A 1 86 ? 18.603 -0.279 -28.125 1.00 83.44 86 ALA A CA 1
ATOM 678 C C . ALA A 1 86 ? 19.066 -1.423 -29.047 1.00 83.44 86 ALA A C 1
ATOM 680 O O . ALA A 1 86 ? 20.020 -1.257 -29.818 1.00 83.44 86 ALA A O 1
ATOM 681 N N . ASN A 1 87 ? 18.388 -2.572 -29.006 1.00 80.56 87 ASN A N 1
ATOM 682 C CA . ASN A 1 87 ? 18.698 -3.728 -29.848 1.00 80.56 87 ASN A CA 1
ATOM 683 C C . ASN A 1 87 ? 18.317 -3.502 -31.323 1.00 80.56 87 ASN A C 1
ATOM 685 O O . ASN A 1 87 ? 19.120 -3.793 -32.216 1.00 80.56 87 ASN A O 1
ATOM 689 N N . ILE A 1 88 ? 17.155 -2.903 -31.598 1.00 78.25 88 ILE A N 1
ATOM 690 C CA . ILE A 1 88 ? 16.728 -2.543 -32.963 1.00 78.25 88 ILE A CA 1
ATOM 691 C C . ILE A 1 88 ? 17.654 -1.470 -33.560 1.00 78.25 88 ILE A C 1
ATOM 693 O O . ILE A 1 88 ? 18.102 -1.596 -34.704 1.00 78.25 88 ILE A O 1
ATOM 697 N N . GLY A 1 89 ? 18.026 -0.453 -32.775 1.00 71.62 89 GLY A N 1
ATOM 698 C CA . GLY A 1 89 ? 18.949 0.604 -33.201 1.00 71.62 89 GLY A CA 1
ATOM 699 C C . GLY A 1 89 ? 20.355 0.099 -33.557 1.00 71.62 89 GLY A C 1
ATOM 700 O O . GLY A 1 89 ? 21.022 0.678 -34.419 1.00 71.62 89 GLY A O 1
ATOM 701 N N . LYS A 1 90 ? 20.806 -1.006 -32.946 1.00 62.88 90 LYS A N 1
ATOM 702 C CA . LYS A 1 90 ? 22.057 -1.695 -33.311 1.00 62.88 90 LYS A CA 1
ATOM 703 C C . LYS A 1 90 ? 21.914 -2.546 -34.579 1.00 62.88 90 LYS A C 1
ATOM 705 O O . LYS A 1 90 ? 22.855 -2.595 -35.368 1.00 62.88 90 LYS A O 1
ATOM 710 N N . GLY A 1 91 ? 20.759 -3.178 -34.797 1.00 59.03 91 GLY A N 1
ATOM 711 C CA . GLY A 1 91 ? 20.472 -3.976 -35.997 1.00 59.03 91 GLY A CA 1
ATOM 712 C C . GLY A 1 91 ? 20.313 -3.149 -37.279 1.00 59.03 91 GLY A C 1
ATOM 713 O O . GLY A 1 91 ? 20.705 -3.605 -38.346 1.00 59.03 91 GLY A O 1
ATOM 714 N N . SER A 1 92 ? 19.815 -1.912 -37.178 1.00 54.62 92 SER A N 1
ATOM 715 C CA . SER A 1 92 ? 19.578 -1.016 -38.325 1.00 54.62 92 SER A CA 1
ATOM 716 C C . SER A 1 92 ? 20.838 -0.329 -38.893 1.00 54.62 92 SER A C 1
ATOM 718 O O . SER A 1 92 ? 20.734 0.396 -39.881 1.00 54.62 92 SER A O 1
ATOM 720 N N . ARG A 1 93 ? 22.019 -0.502 -38.279 1.00 54.75 93 ARG A N 1
ATOM 721 C CA . ARG A 1 93 ? 23.297 0.104 -38.723 1.00 54.75 93 ARG A CA 1
ATOM 722 C C . ARG A 1 93 ? 24.198 -0.851 -39.526 1.00 54.75 93 ARG A C 1
ATOM 724 O O . ARG A 1 93 ? 25.389 -0.574 -39.666 1.00 54.75 93 ARG A O 1
ATOM 731 N N . ARG A 1 94 ? 23.659 -1.965 -40.025 1.00 45.59 94 ARG A N 1
ATOM 732 C CA . ARG A 1 94 ? 24.362 -2.909 -40.905 1.00 45.59 94 ARG A CA 1
ATOM 733 C C . ARG A 1 94 ? 23.775 -2.919 -42.304 1.00 45.59 94 ARG A C 1
ATOM 735 O O . ARG A 1 94 ? 22.535 -2.840 -42.407 1.00 45.59 94 ARG A O 1
#

Organism: NCBI:txid442528

Sequence (94 aa):
MPEIKVNQGDVEPVFSNLKGKINELNTSNPTIEFSTSVLDVVTKIIDIEDTYYEAISKYKALLLKAEDDAWTNIESFIDVEEELAANIGKGSRR

pLDDT: mean 83.27, std 12.77, range [45.59, 96.94]